Protein AF-A0A078KY16-F1 (afdb_monomer)

Foldseek 3Di:
DDPPDPVVCVVCVVVVNNPDDPVLVLVVQLVLLVVLPNDPQLSCVLSVHDDPPVVDDDDPVSVVVNVVSSVSSVPPDPDPPPPPPVDDPVDDDDDDPPDDDPPDDD

Radius of gyration: 19.9 Å; Cα contacts (8 Å, |Δi|>4): 42; chains: 1; bounding box: 72×28×42 Å

Sequence (106 aa):
MSLNNTGWKEARKEAGLEFVRVHDLKHTFGRRLRSVGVSFEDRQDLLGHRSGRITTHYSSAELQNLYEAGNK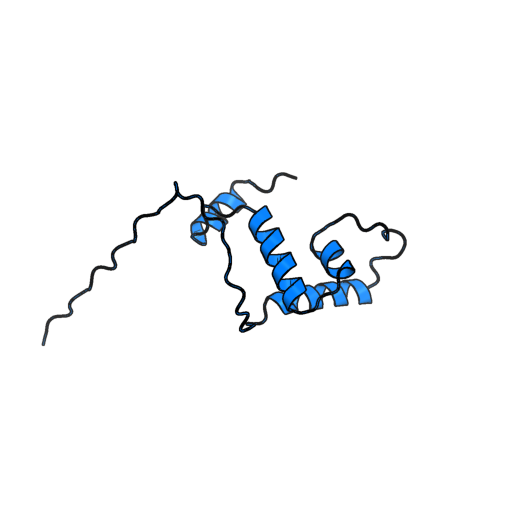VCEKQKSGVVLTLLRNPNNRKEKVVTQNHKVVSL

Secondary structure (DSSP, 8-state):
----SHHHHHHHHHTT-TT--HHHHHHHHHHHHHHTT--HHHHHHHTT---TTTTS---HHHHHHHHHHHHTTTS-------------TT--PPP-----------

Mean predicted aligned error: 13.19 Å

Solvent-accessible surface area (backbone atoms only — not comparable to full-atom values): 7090 Å² total; per-residue (Å²): 135,83,77,82,46,68,70,50,56,50,53,26,49,77,70,72,38,74,87,64,50,72,65,58,51,53,52,49,52,56,51,41,34,49,74,72,67,50,52,72,64,60,48,33,58,76,69,69,45,90,62,94,58,72,90,76,69,82,49,72,68,55,54,50,51,53,53,54,54,58,52,59,57,71,53,91,67,90,66,84,71,74,81,80,70,86,68,62,83,92,67,74,76,77,79,81,76,82,76,79,79,80,83,77,85,134

Structure (mmCIF, N/CA/C/O backbone):
data_AF-A0A078KY16-F1
#
_entry.id   AF-A0A078KY16-F1
#
loop_
_atom_site.group_PDB
_atom_site.id
_atom_site.type_symbol
_atom_site.label_atom_id
_atom_site.label_alt_id
_atom_site.label_comp_id
_atom_site.label_asym_id
_atom_site.label_entity_id
_atom_site.label_seq_id
_atom_site.pdbx_PDB_ins_code
_atom_site.Cartn_x
_atom_site.Cartn_y
_atom_site.Cartn_z
_atom_site.occupancy
_atom_site.B_iso_or_equiv
_atom_site.auth_seq_id
_atom_site.auth_comp_id
_atom_site.auth_asym_id
_atom_site.auth_atom_id
_atom_site.pdbx_PDB_model_num
ATOM 1 N N . MET A 1 1 ? 11.963 5.716 13.130 1.00 49.47 1 MET A N 1
ATOM 2 C CA . MET A 1 1 ? 10.671 6.435 13.192 1.00 49.47 1 MET A CA 1
ATOM 3 C C . MET A 1 1 ? 9.654 5.529 13.880 1.00 49.47 1 MET A C 1
ATOM 5 O O . MET A 1 1 ? 9.352 4.468 13.349 1.00 49.47 1 MET A O 1
ATOM 9 N N . SER A 1 2 ? 9.226 5.856 15.104 1.00 56.38 2 SER A N 1
ATOM 10 C CA . SER A 1 2 ? 8.252 5.038 15.845 1.00 56.38 2 SER A CA 1
ATOM 11 C C . SER A 1 2 ? 6.838 5.411 15.403 1.00 56.38 2 SER A C 1
ATOM 13 O O . SER A 1 2 ? 6.390 6.529 15.631 1.00 56.38 2 SER A O 1
ATOM 15 N N . LEU A 1 3 ? 6.147 4.479 14.750 1.00 70.94 3 LEU A N 1
ATOM 16 C CA . LEU A 1 3 ? 4.798 4.657 14.196 1.00 70.94 3 LEU A CA 1
ATOM 17 C C . LEU A 1 3 ? 3.691 4.245 15.192 1.00 70.94 3 LEU A C 1
ATOM 19 O O . LEU A 1 3 ? 2.586 3.898 14.799 1.00 70.94 3 LEU A O 1
ATOM 23 N N . ASN A 1 4 ? 3.990 4.267 16.497 1.00 79.69 4 ASN A N 1
ATOM 24 C CA . ASN A 1 4 ? 3.057 3.936 17.584 1.00 79.69 4 ASN A CA 1
ATOM 25 C C . ASN A 1 4 ? 2.592 5.197 18.339 1.00 79.69 4 ASN A C 1
ATOM 27 O O . ASN A 1 4 ? 2.681 5.279 19.567 1.00 79.69 4 ASN A O 1
ATOM 31 N N . ASN A 1 5 ? 2.160 6.21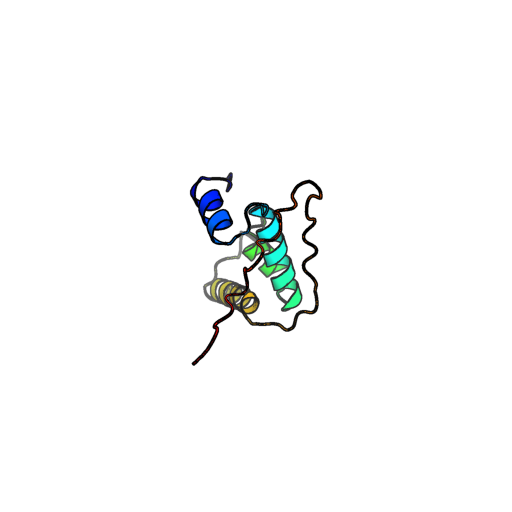0 17.591 1.00 88.25 5 ASN A N 1
ATOM 32 C CA . ASN A 1 5 ? 1.655 7.468 18.139 1.00 88.25 5 ASN A CA 1
ATOM 33 C C . ASN A 1 5 ? 0.147 7.389 18.448 1.00 88.25 5 ASN A C 1
ATOM 35 O O . ASN A 1 5 ? -0.499 6.364 18.225 1.00 88.25 5 ASN A O 1
ATOM 39 N N . THR A 1 6 ? -0.409 8.469 18.994 1.00 89.88 6 THR A N 1
ATOM 40 C CA . THR A 1 6 ? -1.842 8.582 19.308 1.00 89.88 6 THR A CA 1
ATOM 41 C C . THR A 1 6 ? -2.718 8.387 18.073 1.00 89.88 6 THR A C 1
ATOM 43 O O . THR A 1 6 ? -3.660 7.607 18.137 1.00 89.88 6 THR A O 1
ATOM 46 N N . GLY A 1 7 ? -2.355 8.981 16.931 1.00 90.94 7 GLY A N 1
ATOM 47 C CA . GLY A 1 7 ? -3.092 8.816 15.673 1.00 90.94 7 GLY A CA 1
ATOM 48 C C . GLY A 1 7 ? -3.232 7.352 15.244 1.00 90.94 7 GLY A C 1
ATOM 49 O O . GLY A 1 7 ? -4.331 6.896 14.943 1.00 90.94 7 GLY A O 1
ATOM 50 N N . TRP A 1 8 ? -2.147 6.574 15.307 1.00 89.62 8 TRP A N 1
ATOM 51 C CA . TRP A 1 8 ? -2.197 5.135 15.036 1.00 89.62 8 TRP A CA 1
ATOM 52 C C . TRP A 1 8 ? -3.079 4.379 16.039 1.00 89.62 8 TRP A C 1
ATOM 54 O O . TRP A 1 8 ? -3.823 3.476 15.651 1.00 89.62 8 TRP A O 1
ATOM 64 N N . LYS A 1 9 ? -3.004 4.729 17.330 1.00 88.56 9 LYS A N 1
ATOM 65 C CA . LYS A 1 9 ? -3.779 4.067 18.391 1.00 88.56 9 LYS A CA 1
ATOM 66 C C . LYS A 1 9 ? -5.284 4.305 18.262 1.00 88.56 9 LYS A C 1
ATOM 68 O O . LYS A 1 9 ? -6.034 3.357 18.489 1.00 88.56 9 LYS A O 1
ATOM 73 N N . GLU A 1 10 ? -5.700 5.508 17.878 1.00 92.38 10 GLU A N 1
ATOM 74 C CA . GLU A 1 10 ? -7.110 5.821 17.624 1.00 92.38 10 GLU A CA 1
ATOM 75 C C . GLU A 1 10 ? -7.601 5.148 16.338 1.00 92.38 10 GLU A C 1
ATOM 77 O O . GLU A 1 10 ? -8.587 4.415 16.376 1.00 92.38 10 GLU A O 1
ATOM 82 N N . ALA A 1 11 ? -6.849 5.256 15.236 1.00 91.44 11 ALA A N 1
ATOM 83 C CA . ALA A 1 11 ? -7.231 4.648 13.958 1.00 91.44 11 ALA A CA 1
ATOM 84 C C . ALA A 1 11 ? -7.428 3.124 14.060 1.00 91.44 11 ALA A C 1
ATOM 86 O O . ALA A 1 11 ? -8.396 2.567 13.539 1.00 91.44 11 ALA A O 1
ATOM 87 N N . ARG A 1 12 ? -6.541 2.415 14.775 1.00 90.94 12 ARG A N 1
ATOM 88 C CA . ARG A 1 12 ? -6.700 0.965 14.979 1.00 90.94 12 ARG A CA 1
ATOM 89 C C . ARG A 1 12 ? -7.869 0.619 15.906 1.00 90.94 12 ARG A C 1
ATOM 91 O O . ARG A 1 12 ? -8.404 -0.478 15.790 1.00 90.94 12 ARG A O 1
ATOM 98 N N . LYS A 1 13 ? -8.251 1.505 16.832 1.00 91.44 13 LYS A N 1
ATOM 99 C CA . LYS A 1 13 ? -9.413 1.308 17.711 1.00 91.44 13 LYS A CA 1
ATOM 100 C C . LYS A 1 13 ? -10.704 1.451 16.912 1.00 91.44 13 LYS A C 1
ATOM 102 O O . LYS A 1 13 ? -11.549 0.563 16.980 1.00 91.44 13 LYS A O 1
ATOM 107 N N . GLU A 1 14 ? -10.798 2.499 16.100 1.00 93.31 14 GLU A N 1
ATOM 108 C CA . GLU A 1 14 ? -11.922 2.747 15.193 1.00 93.31 14 GLU A CA 1
ATOM 109 C C . GLU A 1 14 ? -12.109 1.603 14.184 1.00 93.31 14 GLU A C 1
ATOM 111 O O . GLU A 1 14 ? -13.221 1.121 13.984 1.00 93.31 14 GLU A O 1
ATOM 116 N N . ALA A 1 15 ? -11.013 1.071 13.634 1.00 90.19 15 ALA A N 1
ATOM 117 C CA . ALA A 1 15 ? -11.049 -0.076 12.725 1.00 90.19 15 ALA A CA 1
ATOM 118 C C . ALA A 1 15 ? -11.300 -1.439 13.413 1.00 90.19 15 ALA A C 1
ATOM 120 O O . ALA A 1 15 ? -11.332 -2.467 12.735 1.00 90.19 15 ALA A O 1
ATOM 121 N N . GLY A 1 16 ? -11.416 -1.500 14.748 1.00 92.19 16 GLY A N 1
ATOM 122 C CA . GLY A 1 16 ? -11.555 -2.760 15.496 1.00 92.19 16 GLY A CA 1
ATOM 123 C C . GLY A 1 16 ? -10.294 -3.644 15.502 1.00 92.19 16 GLY A C 1
ATOM 124 O O . GLY A 1 16 ? -10.366 -4.844 15.773 1.00 92.19 16 GLY A O 1
ATOM 125 N N . LEU A 1 17 ? -9.125 -3.064 15.218 1.00 89.62 17 LEU A N 1
ATOM 126 C CA . LEU A 1 17 ? -7.817 -3.711 15.060 1.00 89.62 17 LEU A CA 1
ATOM 127 C C . LEU A 1 17 ? -6.830 -3.344 16.184 1.00 89.62 17 LEU A C 1
ATOM 129 O O . LEU A 1 17 ? -5.628 -3.232 15.951 1.00 89.62 17 LEU A O 1
ATOM 133 N N . GLU A 1 18 ? -7.299 -3.182 17.422 1.00 88.50 18 GLU A N 1
ATOM 134 C CA . GLU A 1 18 ? -6.477 -2.734 18.566 1.00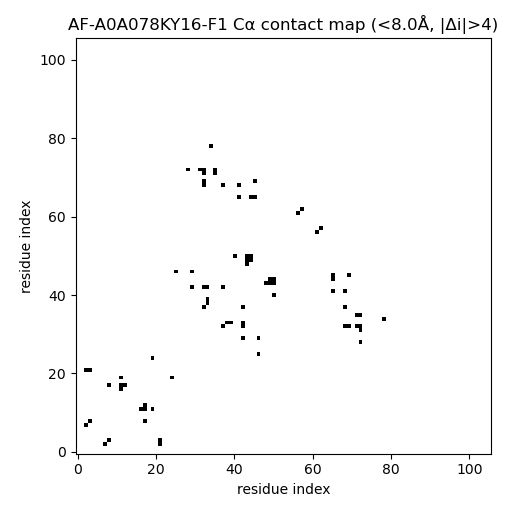 88.50 18 GLU A CA 1
ATOM 135 C C . GLU A 1 18 ? -5.181 -3.536 18.790 1.00 88.50 18 GLU A C 1
ATOM 137 O O . GLU A 1 18 ? -4.205 -3.009 19.327 1.00 88.50 18 GLU A O 1
ATOM 142 N N . PHE A 1 19 ? -5.148 -4.796 18.355 1.00 85.38 19 PHE A N 1
ATOM 143 C CA . PHE A 1 19 ? -4.011 -5.706 18.533 1.00 85.38 19 PHE A CA 1
ATOM 144 C C . PHE A 1 19 ? -3.024 -5.709 17.365 1.00 85.38 19 PHE A C 1
ATOM 146 O O . PHE A 1 19 ? -1.961 -6.317 17.469 1.00 85.38 19 PHE A O 1
ATOM 153 N N . VAL A 1 20 ? -3.362 -5.049 16.259 1.00 87.06 20 VAL A N 1
ATOM 154 C CA . VAL A 1 20 ? -2.511 -4.991 15.073 1.00 87.06 20 VAL A CA 1
ATOM 155 C C . VAL A 1 20 ? -1.440 -3.924 15.270 1.00 87.06 20 VAL A C 1
ATOM 157 O O . VAL A 1 20 ? -1.714 -2.793 15.691 1.00 87.06 20 VAL A O 1
ATOM 160 N N . ARG A 1 21 ? -0.192 -4.278 14.960 1.00 87.62 21 ARG A N 1
ATOM 161 C CA . ARG A 1 21 ? 0.921 -3.329 14.883 1.00 87.62 21 ARG A CA 1
ATOM 162 C C . ARG A 1 21 ? 1.092 -2.871 13.440 1.00 87.62 21 ARG A C 1
ATOM 164 O O . ARG A 1 21 ? 0.826 -3.621 12.503 1.00 87.62 21 ARG A O 1
ATOM 171 N N . VAL A 1 22 ? 1.652 -1.676 13.256 1.00 86.50 22 VAL A N 1
ATOM 172 C CA . VAL A 1 22 ? 2.004 -1.153 11.922 1.00 86.50 22 VAL A CA 1
ATOM 173 C C . VAL A 1 22 ? 2.879 -2.137 11.138 1.00 86.50 22 VAL A C 1
ATOM 175 O O . VAL A 1 22 ? 2.722 -2.295 9.931 1.00 86.50 22 VAL A O 1
ATOM 178 N N . HIS A 1 23 ? 3.765 -2.860 11.826 1.00 86.56 23 HIS A N 1
ATOM 179 C CA . HIS A 1 23 ? 4.614 -3.869 11.198 1.00 86.56 23 HIS A CA 1
ATOM 180 C C . HIS A 1 23 ? 3.826 -5.060 10.627 1.00 86.56 23 HIS A C 1
ATOM 182 O O . HIS A 1 23 ? 4.153 -5.553 9.550 1.00 86.56 23 HIS A O 1
ATOM 188 N N . ASP A 1 24 ? 2.750 -5.481 11.297 1.00 86.62 24 ASP A N 1
ATOM 189 C CA . ASP A 1 24 ? 1.901 -6.577 10.822 1.00 86.62 24 ASP A CA 1
ATOM 190 C C . ASP A 1 24 ? 1.150 -6.153 9.540 1.00 86.62 24 ASP A C 1
ATOM 192 O O . ASP A 1 24 ? 0.999 -6.942 8.598 1.00 86.62 24 ASP A O 1
ATOM 196 N N . LEU A 1 25 ? 0.766 -4.871 9.441 1.00 87.50 25 LEU A N 1
ATOM 197 C CA . LEU A 1 25 ? 0.233 -4.296 8.201 1.00 87.50 25 LEU A CA 1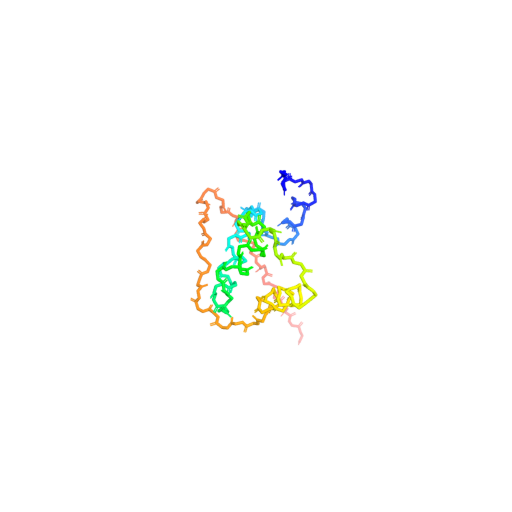
ATOM 198 C C . LEU A 1 25 ? 1.286 -4.218 7.093 1.00 87.50 25 LEU A C 1
ATOM 200 O O . LEU A 1 25 ? 0.988 -4.590 5.959 1.00 87.50 25 LEU A O 1
ATOM 204 N N . LYS A 1 26 ? 2.521 -3.807 7.411 1.00 87.94 26 LYS A N 1
ATOM 205 C CA . LYS A 1 26 ? 3.634 -3.791 6.447 1.00 87.94 26 LYS A CA 1
ATOM 206 C C . LYS A 1 26 ? 3.876 -5.186 5.853 1.00 87.94 26 LYS A C 1
ATOM 208 O O . LYS A 1 26 ? 4.012 -5.325 4.638 1.00 87.94 26 LYS A O 1
ATOM 213 N N . HIS A 1 27 ? 3.856 -6.232 6.681 1.00 88.50 27 HIS A N 1
ATOM 214 C CA . HIS A 1 27 ? 3.938 -7.616 6.204 1.00 88.50 27 HIS A CA 1
ATOM 215 C C . HIS A 1 27 ? 2.750 -8.014 5.325 1.00 88.50 27 HIS A C 1
ATOM 217 O O . HIS A 1 27 ? 2.939 -8.646 4.283 1.00 88.50 27 HIS A O 1
ATOM 223 N N . THR A 1 28 ? 1.536 -7.628 5.721 1.00 88.81 28 THR A N 1
ATOM 224 C CA . THR A 1 28 ? 0.319 -7.912 4.950 1.00 88.81 28 THR A CA 1
ATOM 225 C C . THR A 1 28 ? 0.378 -7.265 3.568 1.00 88.81 28 THR A C 1
ATOM 227 O O . THR A 1 28 ? 0.113 -7.932 2.569 1.00 88.81 28 THR A O 1
ATOM 230 N N . PHE A 1 29 ? 0.795 -6.001 3.493 1.00 90.06 29 PHE A N 1
ATOM 231 C CA . PHE A 1 29 ? 0.981 -5.274 2.240 1.00 90.06 29 PHE A CA 1
ATOM 232 C C . PHE A 1 29 ? 1.998 -5.971 1.325 1.00 90.06 29 PHE A C 1
ATOM 234 O O . PHE A 1 29 ? 1.666 -6.317 0.192 1.00 90.06 29 PHE A O 1
ATOM 241 N N . GLY A 1 30 ? 3.186 -6.310 1.841 1.00 89.69 30 GLY A N 1
ATOM 242 C CA . GLY A 1 30 ? 4.209 -7.030 1.073 1.00 89.69 30 GLY A CA 1
ATOM 243 C C . GLY A 1 30 ? 3.749 -8.403 0.563 1.00 89.69 30 GLY A C 1
ATOM 244 O O . GLY A 1 30 ? 4.079 -8.802 -0.559 1.00 89.69 30 GLY A O 1
ATOM 245 N N . ARG A 1 31 ? 2.947 -9.129 1.354 1.00 89.06 31 ARG A N 1
ATOM 246 C CA . ARG A 1 31 ? 2.383 -10.421 0.937 1.00 89.06 31 ARG A CA 1
ATO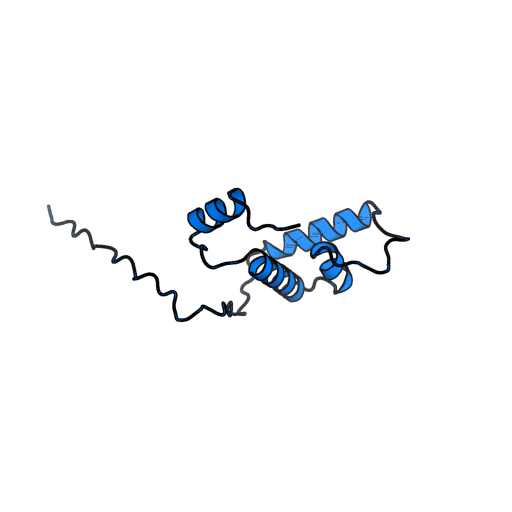M 247 C C . ARG A 1 31 ? 1.322 -10.262 -0.150 1.00 89.06 31 ARG A C 1
ATOM 249 O O . ARG A 1 31 ? 1.311 -11.065 -1.080 1.00 89.06 31 ARG A O 1
ATOM 256 N N . ARG A 1 32 ? 0.481 -9.228 -0.069 1.00 89.19 32 ARG A N 1
ATOM 257 C CA . ARG A 1 32 ? -0.511 -8.929 -1.111 1.00 89.19 32 ARG A CA 1
ATOM 258 C C . ARG A 1 32 ? 0.148 -8.504 -2.422 1.00 89.19 32 ARG A C 1
ATOM 260 O O . ARG A 1 32 ? -0.223 -9.033 -3.463 1.00 89.19 32 ARG A O 1
ATOM 267 N N . LEU A 1 33 ? 1.185 -7.662 -2.365 1.00 91.00 33 LEU A N 1
ATOM 268 C CA . LEU A 1 33 ? 1.998 -7.316 -3.538 1.00 91.00 33 LEU A CA 1
ATOM 269 C C . LEU A 1 33 ? 2.575 -8.571 -4.206 1.00 91.00 33 LEU A C 1
ATOM 271 O O . LEU A 1 33 ? 2.491 -8.732 -5.421 1.00 91.00 33 LEU A O 1
ATOM 275 N N . ARG A 1 34 ? 3.094 -9.513 -3.404 1.00 89.44 34 ARG A N 1
ATOM 276 C CA . ARG A 1 34 ? 3.583 -10.800 -3.920 1.00 89.44 34 ARG A CA 1
ATOM 277 C C . ARG A 1 34 ? 2.477 -11.602 -4.606 1.00 89.44 34 ARG A C 1
ATOM 279 O O . ARG A 1 34 ? 2.737 -12.204 -5.639 1.00 89.44 34 ARG A O 1
ATOM 286 N N . SER A 1 35 ? 1.275 -11.650 -4.027 1.00 87.12 35 SER A N 1
ATOM 287 C CA . SER A 1 35 ? 0.176 -12.442 -4.595 1.00 87.12 35 SER A CA 1
ATOM 288 C C . SER A 1 35 ? -0.350 -11.895 -5.918 1.00 87.12 35 SER A C 1
ATOM 290 O O . SER A 1 35 ? -0.859 -12.674 -6.711 1.00 87.12 35 SER A O 1
ATOM 292 N N . VAL A 1 36 ? -0.199 -10.591 -6.168 1.00 88.94 36 VAL A N 1
ATOM 293 C CA . VAL A 1 36 ? -0.586 -9.954 -7.440 1.00 88.94 36 VAL A CA 1
ATOM 294 C C . VAL A 1 36 ? 0.585 -9.844 -8.427 1.00 88.94 36 VAL A C 1
ATOM 296 O O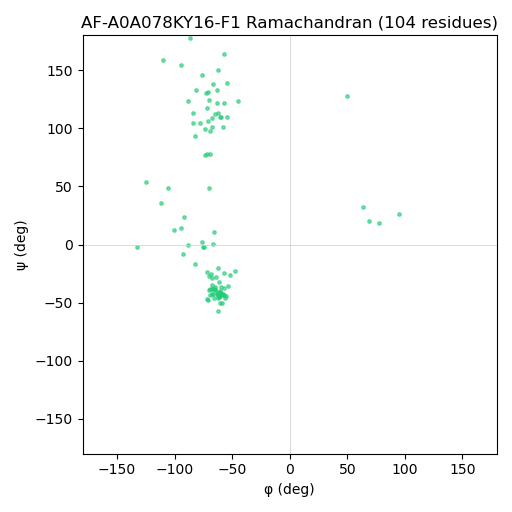 . VAL A 1 36 ? 0.501 -9.124 -9.415 1.00 88.94 36 VAL A O 1
ATOM 299 N N . GLY A 1 37 ? 1.685 -10.562 -8.166 1.00 88.50 37 GLY A N 1
ATOM 300 C CA . GLY A 1 37 ? 2.804 -10.694 -9.099 1.00 88.50 37 GLY A CA 1
ATOM 301 C C . GLY A 1 37 ? 3.741 -9.487 -9.179 1.00 88.50 37 GLY A C 1
ATOM 302 O O . GLY A 1 37 ? 4.489 -9.381 -10.145 1.00 88.50 37 GLY A O 1
ATOM 303 N N . VAL A 1 38 ? 3.736 -8.582 -8.194 1.00 89.94 38 VAL A N 1
ATOM 304 C CA . VAL A 1 38 ? 4.698 -7.464 -8.164 1.00 89.94 38 VAL A CA 1
ATOM 305 C C . VAL A 1 38 ? 6.115 -8.004 -7.944 1.00 89.94 38 VAL A C 1
ATOM 307 O O . VAL A 1 38 ? 6.329 -8.907 -7.119 1.00 89.94 38 VAL A O 1
ATOM 310 N N . SER A 1 39 ? 7.077 -7.440 -8.683 1.00 89.88 39 SER A N 1
ATOM 311 C CA . SER A 1 39 ? 8.490 -7.830 -8.670 1.00 89.88 39 SER A CA 1
ATOM 312 C C . SER A 1 39 ? 9.104 -7.739 -7.265 1.00 89.88 39 SER A C 1
ATOM 314 O O . SER A 1 39 ? 8.513 -7.203 -6.320 1.00 89.88 39 SER A O 1
ATOM 316 N N . PHE A 1 40 ? 10.262 -8.363 -7.048 1.00 86.88 40 PHE A N 1
ATOM 317 C CA . PHE A 1 40 ? 10.916 -8.270 -5.740 1.00 86.88 40 PHE A CA 1
ATOM 318 C C . PHE A 1 40 ? 11.439 -6.855 -5.486 1.00 86.88 40 PHE A C 1
ATOM 320 O O . PHE A 1 40 ? 11.291 -6.353 -4.376 1.00 86.88 40 PHE A O 1
ATOM 327 N N . GLU A 1 41 ? 11.963 -6.229 -6.528 1.00 86.06 41 GLU A N 1
ATOM 328 C CA . GLU A 1 41 ? 12.538 -4.893 -6.576 1.00 86.06 41 GLU A CA 1
ATOM 329 C C . GLU A 1 41 ? 11.478 -3.847 -6.220 1.00 86.06 41 GLU A C 1
ATOM 331 O O . GLU A 1 41 ? 11.602 -3.195 -5.185 1.00 86.06 41 GLU A O 1
ATOM 336 N N . ASP A 1 42 ? 10.360 -3.815 -6.952 1.00 87.69 42 ASP A N 1
ATOM 337 C CA . ASP A 1 42 ? 9.265 -2.869 -6.688 1.00 87.69 42 ASP A CA 1
ATOM 338 C C . ASP A 1 42 ? 8.669 -3.084 -5.289 1.00 87.69 42 ASP A C 1
ATOM 340 O O . ASP A 1 42 ? 8.246 -2.143 -4.621 1.00 87.69 42 ASP A O 1
ATOM 344 N N . ARG A 1 43 ? 8.659 -4.329 -4.788 1.00 90.00 43 ARG A N 1
ATOM 345 C CA . ARG A 1 43 ? 8.253 -4.612 -3.401 1.00 90.00 43 ARG A CA 1
ATOM 346 C C . ARG A 1 43 ? 9.231 -4.052 -2.378 1.00 90.00 43 ARG A C 1
ATOM 348 O O . ARG A 1 43 ? 8.771 -3.631 -1.319 1.00 90.00 43 ARG A O 1
ATOM 355 N N . GLN A 1 44 ? 10.541 -4.088 -2.628 1.00 87.88 44 GLN A N 1
ATOM 356 C CA . GLN A 1 44 ? 11.525 -3.464 -1.736 1.00 87.88 44 GLN A CA 1
ATOM 357 C C . GLN A 1 44 ? 11.293 -1.954 -1.680 1.00 87.88 44 GLN A C 1
ATOM 359 O O . GLN A 1 44 ? 11.214 -1.403 -0.579 1.00 87.88 44 GLN A O 1
ATOM 364 N N . ASP A 1 45 ? 11.100 -1.329 -2.840 1.00 87.00 45 ASP A N 1
ATOM 365 C CA . ASP A 1 45 ? 10.898 0.115 -2.954 1.00 87.00 45 ASP A CA 1
ATOM 366 C C . ASP A 1 45 ? 9.578 0.542 -2.289 1.00 87.00 45 ASP A C 1
ATOM 368 O O . ASP A 1 45 ? 9.572 1.426 -1.428 1.00 87.00 45 ASP A O 1
ATOM 372 N N . LEU A 1 46 ? 8.478 -0.180 -2.538 1.00 88.12 46 LEU A N 1
ATOM 373 C CA . LEU A 1 46 ? 7.178 0.050 -1.886 1.00 88.12 46 LEU A CA 1
ATOM 374 C C . LEU A 1 46 ? 7.192 -0.195 -0.367 1.00 88.12 46 LEU A C 1
ATOM 376 O O . LEU A 1 46 ? 6.404 0.401 0.368 1.00 88.12 46 LEU A O 1
ATOM 380 N N . LEU A 1 47 ? 8.063 -1.076 0.133 1.00 88.88 47 LEU A N 1
ATOM 381 C CA . LEU A 1 47 ? 8.225 -1.334 1.570 1.00 88.88 47 LEU A CA 1
ATOM 382 C C . LEU A 1 47 ? 9.242 -0.391 2.234 1.00 88.88 47 LEU A C 1
ATOM 384 O O . LEU A 1 47 ? 9.463 -0.501 3.452 1.00 88.88 47 LEU A O 1
ATOM 388 N N . GLY A 1 48 ? 9.852 0.519 1.469 1.00 81.62 48 GLY A N 1
ATOM 389 C CA . GLY A 1 48 ? 10.879 1.444 1.943 1.00 81.62 48 GLY A CA 1
ATOM 390 C C . GLY A 1 48 ? 12.139 0.722 2.418 1.00 81.62 48 GLY A C 1
ATOM 391 O O . GLY A 1 48 ? 12.758 1.129 3.403 1.00 81.62 48 GLY A O 1
ATOM 392 N N . HIS A 1 49 ? 12.474 -0.413 1.804 1.00 82.88 49 HIS A N 1
ATOM 393 C CA . HIS A 1 49 ? 13.748 -1.074 2.048 1.00 82.88 49 HIS A CA 1
ATOM 394 C C . HIS A 1 49 ? 14.856 -0.323 1.316 1.00 82.88 49 HIS A C 1
ATOM 396 O O . HIS A 1 49 ? 14.648 0.241 0.247 1.00 82.88 49 HIS A O 1
ATOM 402 N N . ARG A 1 50 ? 16.052 -0.296 1.909 1.00 66.62 50 ARG A N 1
ATOM 403 C CA . ARG A 1 50 ? 17.202 0.360 1.292 1.00 66.62 50 ARG A CA 1
ATOM 404 C C . ARG A 1 50 ? 17.623 -0.449 0.063 1.00 66.62 50 ARG A C 1
ATOM 406 O O . ARG A 1 50 ? 18.326 -1.445 0.196 1.00 66.62 50 ARG A O 1
ATOM 413 N N . SER A 1 51 ? 17.177 -0.024 -1.113 1.00 60.97 51 SER A N 1
ATOM 414 C CA . SER A 1 51 ? 17.625 -0.576 -2.385 1.00 60.97 51 SER A CA 1
ATOM 415 C C . SER A 1 51 ? 19.055 -0.103 -2.660 1.00 60.97 51 SER A C 1
ATOM 417 O O . SER A 1 51 ? 19.365 1.085 -2.550 1.00 60.97 51 SER A O 1
ATOM 419 N N . GLY A 1 52 ? 19.953 -1.026 -3.010 1.00 60.41 52 GLY A N 1
ATOM 420 C CA . GLY A 1 52 ? 21.337 -0.708 -3.393 1.00 60.41 52 GLY A CA 1
ATOM 421 C C . GLY A 1 52 ? 21.454 0.080 -4.706 1.00 60.41 52 GLY A C 1
ATOM 422 O O . GLY A 1 52 ? 22.561 0.390 -5.128 1.00 60.41 52 GLY A O 1
ATOM 423 N N . ARG A 1 53 ? 20.324 0.403 -5.351 1.00 59.38 53 ARG A N 1
ATOM 424 C CA . ARG A 1 53 ? 20.228 1.022 -6.679 1.00 59.38 53 ARG A CA 1
ATOM 425 C C . ARG A 1 53 ? 19.959 2.536 -6.656 1.00 59.38 53 ARG A C 1
ATOM 427 O O . ARG A 1 53 ? 19.634 3.101 -7.692 1.00 59.38 53 ARG A O 1
ATOM 434 N N . ILE A 1 54 ? 20.091 3.212 -5.506 1.00 53.91 54 ILE A N 1
ATOM 435 C CA . ILE A 1 54 ? 19.781 4.654 -5.329 1.00 53.91 54 ILE A CA 1
ATOM 436 C C . ILE A 1 54 ? 20.374 5.574 -6.418 1.00 53.91 54 ILE A C 1
ATOM 438 O O . ILE A 1 54 ? 19.848 6.654 -6.657 1.00 53.91 54 ILE A O 1
ATOM 442 N N . THR A 1 55 ? 21.433 5.152 -7.107 1.00 54.03 55 THR A N 1
ATOM 443 C CA . THR A 1 55 ? 22.098 5.914 -8.166 1.00 54.03 55 THR A CA 1
ATOM 444 C C . THR A 1 55 ? 21.344 5.990 -9.504 1.00 54.03 55 THR A C 1
ATOM 446 O O . THR A 1 55 ? 21.842 6.660 -10.405 1.00 54.03 55 THR A O 1
ATOM 449 N N . THR A 1 56 ? 20.172 5.357 -9.683 1.00 56.94 56 THR A N 1
ATOM 450 C CA . THR A 1 56 ? 19.457 5.348 -10.989 1.00 56.94 56 THR A CA 1
ATOM 451 C C . THR A 1 56 ? 17.954 5.669 -10.920 1.00 56.94 56 THR A C 1
ATOM 453 O O . THR A 1 56 ? 17.304 5.743 -11.959 1.00 56.94 56 THR A O 1
ATOM 456 N N . HIS A 1 57 ? 17.382 5.879 -9.733 1.00 56.19 57 HIS A N 1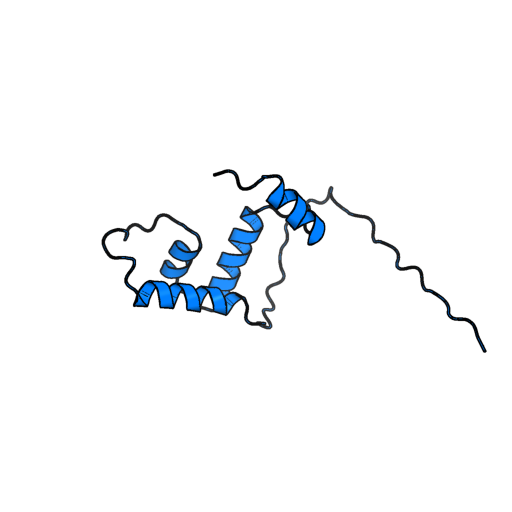
ATOM 457 C CA . HIS A 1 57 ? 15.927 5.789 -9.541 1.00 56.19 57 HIS A CA 1
ATOM 458 C C . HIS A 1 57 ? 15.227 7.120 -9.281 1.00 56.19 57 HIS A C 1
ATOM 460 O O . HIS A 1 57 ? 15.877 8.079 -8.880 1.00 56.19 57 HIS A O 1
ATOM 466 N N . TYR A 1 58 ? 13.910 7.146 -9.536 1.00 64.69 58 TYR A N 1
ATOM 467 C CA . TYR A 1 58 ? 12.985 8.299 -9.621 1.00 64.69 58 TYR A CA 1
ATOM 468 C C . TYR A 1 58 ? 12.736 8.872 -11.024 1.00 64.69 58 TYR A C 1
ATOM 470 O O . TYR A 1 58 ? 12.351 10.034 -11.166 1.00 64.69 58 TYR A O 1
ATOM 478 N N . SER A 1 59 ? 12.876 8.068 -12.081 1.00 74.75 59 SER A N 1
ATOM 479 C CA . SER A 1 59 ? 12.259 8.466 -13.355 1.00 74.75 59 SER A CA 1
ATOM 480 C C . SER A 1 59 ? 10.731 8.542 -13.200 1.00 74.75 59 SER A C 1
ATOM 482 O O . SER A 1 59 ? 10.136 7.799 -12.417 1.00 74.75 59 SER A O 1
ATOM 484 N N . SER A 1 60 ? 10.070 9.417 -13.963 1.00 79.56 60 SER A N 1
ATOM 485 C CA . SER A 1 60 ? 8.601 9.525 -13.930 1.00 79.56 60 SER A CA 1
ATOM 486 C C . SER A 1 60 ? 7.912 8.188 -14.247 1.00 79.56 60 SER A C 1
ATOM 488 O O . SER A 1 60 ? 6.922 7.853 -13.602 1.00 79.56 60 SER A O 1
ATOM 490 N N . ALA A 1 61 ? 8.471 7.396 -15.171 1.00 82.19 61 ALA A N 1
ATOM 491 C CA . ALA A 1 61 ? 7.956 6.073 -15.522 1.00 82.19 61 ALA A CA 1
ATOM 492 C C . ALA A 1 61 ? 8.042 5.079 -14.353 1.00 82.19 61 ALA A C 1
ATOM 494 O O . ALA A 1 61 ? 7.131 4.290 -14.132 1.00 82.19 61 ALA A O 1
ATOM 495 N N . GLU A 1 62 ? 9.113 5.135 -13.566 1.00 82.69 62 GLU A N 1
ATOM 496 C CA . GLU A 1 62 ? 9.265 4.274 -12.397 1.00 82.69 62 GLU A CA 1
ATOM 497 C C . GLU A 1 62 ? 8.278 4.630 -11.282 1.00 82.69 62 GLU A C 1
ATOM 499 O O . GLU A 1 62 ? 7.646 3.743 -10.713 1.00 82.69 62 GLU A O 1
ATOM 504 N N . LEU A 1 63 ? 8.084 5.922 -11.003 1.00 86.25 63 LEU A N 1
ATOM 505 C CA . LEU A 1 63 ? 7.078 6.361 -10.031 1.00 86.25 63 LEU A CA 1
ATOM 506 C C . LEU A 1 63 ? 5.667 5.930 -10.448 1.00 86.25 63 LEU A C 1
ATOM 508 O O . LEU A 1 63 ? 4.892 5.468 -9.608 1.00 86.25 63 LEU A O 1
ATOM 512 N N . GLN A 1 64 ? 5.359 6.034 -11.743 1.00 88.81 64 GLN A N 1
ATOM 513 C CA . GLN A 1 64 ? 4.102 5.554 -12.310 1.00 88.81 64 GLN A CA 1
ATOM 514 C C . GLN A 1 64 ? 3.947 4.035 -12.117 1.00 88.81 64 GLN A C 1
ATOM 516 O O . GLN A 1 64 ? 2.907 3.580 -11.641 1.00 88.81 64 GLN A O 1
ATOM 521 N N . ASN A 1 65 ? 5.004 3.257 -12.374 1.00 89.00 65 ASN A N 1
ATOM 522 C CA . ASN A 1 65 ? 5.001 1.809 -12.154 1.00 89.00 65 ASN A CA 1
ATOM 523 C C . ASN A 1 65 ? 4.756 1.442 -10.680 1.00 89.00 65 ASN A C 1
ATOM 525 O O . ASN A 1 65 ? 3.944 0.559 -10.393 1.00 89.00 65 ASN A O 1
ATOM 529 N N . LEU A 1 66 ? 5.414 2.122 -9.732 1.00 89.50 66 LEU A N 1
ATOM 530 C CA . LEU A 1 66 ? 5.223 1.881 -8.295 1.00 89.50 66 LEU A CA 1
ATOM 531 C C . LEU A 1 66 ? 3.799 2.239 -7.847 1.00 89.50 66 LEU A C 1
ATOM 533 O O . LEU A 1 66 ? 3.197 1.506 -7.057 1.00 89.50 66 LEU A O 1
ATOM 537 N N . TYR A 1 67 ? 3.239 3.329 -8.376 1.00 90.69 67 TYR A N 1
ATOM 538 C CA . TYR A 1 67 ? 1.855 3.726 -8.123 1.00 90.69 67 TYR A CA 1
ATOM 539 C C . TYR A 1 67 ? 0.861 2.654 -8.596 1.00 90.69 67 TYR A C 1
ATOM 541 O O . TYR A 1 67 ? 0.011 2.200 -7.823 1.00 90.69 67 TYR A O 1
ATOM 549 N N . GLU A 1 68 ? 1.005 2.183 -9.834 1.00 91.50 68 GLU A N 1
ATOM 550 C CA . GLU A 1 68 ? 0.163 1.119 -10.390 1.00 91.50 68 GLU A CA 1
ATOM 551 C C . GLU A 1 68 ? 0.313 -0.194 -9.615 1.00 91.50 68 GLU A C 1
ATOM 553 O O . GLU A 1 68 ? -0.684 -0.840 -9.283 1.00 91.50 68 GLU A O 1
ATOM 558 N N . ALA A 1 69 ? 1.543 -0.574 -9.262 1.00 90.38 69 ALA A N 1
ATOM 559 C CA . ALA A 1 69 ? 1.820 -1.758 -8.453 1.00 90.38 69 ALA A CA 1
ATOM 560 C C . ALA A 1 69 ? 1.154 -1.689 -7.068 1.00 90.38 69 ALA A C 1
ATOM 562 O O . ALA A 1 69 ? 0.603 -2.690 -6.602 1.00 90.38 69 ALA A O 1
ATOM 563 N N . GLY A 1 70 ? 1.156 -0.515 -6.428 1.00 90.62 70 GLY A N 1
ATOM 564 C CA . GLY A 1 70 ? 0.459 -0.281 -5.163 1.00 90.62 70 GLY A CA 1
ATOM 565 C C . GLY A 1 70 ? -1.055 -0.473 -5.283 1.00 90.62 70 GLY A C 1
ATOM 566 O O . GLY A 1 70 ? -1.662 -1.145 -4.446 1.00 90.62 70 GLY A O 1
ATOM 567 N N . ASN A 1 71 ? -1.656 0.037 -6.360 1.00 91.44 71 ASN A N 1
ATOM 568 C CA . ASN A 1 71 ? -3.100 -0.050 -6.588 1.00 91.44 71 ASN A CA 1
ATOM 569 C C . ASN A 1 71 ? -3.595 -1.479 -6.851 1.00 91.44 71 ASN A C 1
ATOM 571 O O . ASN A 1 71 ? -4.708 -1.815 -6.440 1.00 91.44 71 ASN A O 1
ATOM 575 N N . LYS A 1 72 ? -2.763 -2.360 -7.424 1.00 87.50 72 LYS A N 1
ATOM 576 C CA . LYS A 1 72 ? -3.108 -3.784 -7.627 1.00 87.50 72 LYS A CA 1
ATOM 577 C C . LYS A 1 72 ? -3.473 -4.510 -6.326 1.00 87.50 72 LYS A C 1
ATOM 579 O O . LYS A 1 72 ? -4.200 -5.498 -6.348 1.00 87.50 72 LYS A O 1
ATOM 584 N N . VAL A 1 73 ? -3.001 -4.027 -5.173 1.00 85.31 73 VAL A N 1
ATOM 585 C CA . VAL A 1 73 ? -3.324 -4.602 -3.853 1.00 85.31 73 VAL A CA 1
ATOM 586 C C . VAL A 1 73 ? -4.767 -4.318 -3.420 1.00 85.31 73 VAL A C 1
ATOM 588 O O . VAL A 1 73 ? -5.312 -5.056 -2.594 1.00 85.31 73 VAL A O 1
ATOM 591 N N . CYS A 1 74 ? -5.379 -3.258 -3.950 1.00 81.81 74 CYS A N 1
ATOM 592 C CA . CYS A 1 74 ? -6.746 -2.850 -3.628 1.00 81.81 74 CYS A CA 1
ATOM 593 C C . CYS A 1 74 ? -7.801 -3.629 -4.423 1.00 81.81 74 CYS A C 1
ATOM 595 O O . CYS A 1 74 ? -8.970 -3.649 -4.033 1.00 81.81 74 CYS A O 1
ATOM 597 N N . GLU A 1 75 ? -7.410 -4.291 -5.514 1.00 77.25 75 GLU A N 1
ATOM 598 C CA . GLU A 1 75 ? -8.314 -5.139 -6.279 1.00 77.25 75 GLU A CA 1
ATOM 599 C C . GLU A 1 75 ? -8.792 -6.313 -5.416 1.00 77.25 75 GLU A C 1
ATOM 601 O O . GLU A 1 75 ? -8.010 -6.977 -4.728 1.00 77.25 75 GLU A O 1
ATOM 606 N N . LYS A 1 76 ? -10.107 -6.573 -5.435 1.00 60.09 76 LYS A N 1
ATOM 607 C CA . LYS A 1 76 ? -10.739 -7.678 -4.700 1.00 60.09 76 LYS A CA 1
ATOM 608 C C . LYS A 1 76 ? -10.327 -9.018 -5.314 1.00 60.09 76 LYS A C 1
ATOM 610 O O . LYS A 1 76 ? -11.084 -9.652 -6.042 1.00 60.09 76 LYS A O 1
ATOM 615 N N . GLN A 1 77 ? -9.121 -9.465 -5.003 1.00 58.47 77 GLN A N 1
ATOM 616 C CA . GLN A 1 77 ? -8.648 -10.797 -5.340 1.00 58.47 77 GLN A CA 1
ATOM 617 C C . GLN A 1 77 ? -9.391 -11.812 -4.460 1.00 58.47 77 GLN A C 1
ATOM 619 O O . GLN A 1 77 ? -9.429 -11.667 -3.234 1.00 58.47 77 GLN A O 1
ATOM 624 N N . LYS A 1 78 ? -9.930 -12.881 -5.063 1.00 52.56 78 LYS A N 1
ATOM 625 C CA . LYS A 1 78 ? -10.419 -14.089 -4.363 1.00 52.56 78 LYS A CA 1
ATOM 626 C C . LYS A 1 78 ? -9.238 -14.885 -3.781 1.00 52.56 78 LYS A C 1
ATOM 628 O O . LYS A 1 78 ? -9.086 -16.076 -4.031 1.00 52.56 78 LYS A O 1
ATOM 633 N N . SER A 1 79 ? -8.331 -14.214 -3.076 1.00 51.62 79 SER A N 1
ATOM 634 C CA . SER A 1 79 ? -7.123 -14.826 -2.543 1.00 51.62 79 SER A CA 1
ATOM 635 C C . SER A 1 79 ? -7.512 -15.747 -1.390 1.00 51.62 79 SER A C 1
ATOM 637 O O . SER A 1 79 ? -7.846 -15.287 -0.302 1.00 51.62 79 SER A O 1
ATOM 639 N N . GLY A 1 80 ? -7.452 -17.059 -1.630 1.00 49.69 80 GLY A N 1
ATOM 640 C CA . GLY A 1 80 ? -7.631 -18.110 -0.623 1.00 49.69 80 GLY A CA 1
ATOM 641 C C . GLY A 1 80 ? -6.534 -18.150 0.450 1.00 49.69 80 GLY A C 1
ATOM 642 O O . GLY A 1 80 ? -6.455 -19.107 1.217 1.00 49.69 80 GLY A O 1
ATOM 643 N N . VAL A 1 81 ? -5.665 -17.135 0.524 1.00 51.41 81 VAL A N 1
ATOM 644 C CA . VAL A 1 81 ? -4.637 -17.036 1.558 1.00 51.41 81 VAL A CA 1
ATOM 645 C C . VAL A 1 81 ? -5.271 -16.459 2.818 1.00 51.41 81 VAL A C 1
ATOM 647 O O . VAL A 1 81 ? -5.350 -15.247 3.017 1.00 51.41 81 VAL A O 1
ATOM 650 N N . VAL A 1 82 ? -5.714 -17.376 3.676 1.00 49.56 82 VAL A N 1
ATOM 651 C CA . VAL A 1 82 ? -6.108 -17.123 5.061 1.00 49.56 82 VAL A CA 1
ATOM 652 C C . VAL A 1 82 ? -5.061 -16.228 5.730 1.00 49.56 82 VAL A C 1
ATOM 654 O O . VAL A 1 82 ? -3.871 -16.546 5.770 1.00 49.56 82 VAL A O 1
ATOM 657 N N . LEU A 1 83 ? -5.509 -15.089 6.258 1.00 53.47 83 LEU A N 1
ATOM 658 C CA . LEU A 1 83 ? -4.733 -14.268 7.179 1.00 53.47 83 LEU A CA 1
ATOM 659 C C . LEU A 1 83 ? -4.366 -15.125 8.397 1.00 53.47 83 LEU A C 1
ATOM 661 O O . LEU A 1 83 ? -5.183 -15.307 9.297 1.00 53.47 83 LEU A O 1
ATOM 665 N N . THR A 1 84 ? -3.133 -15.628 8.468 1.00 49.72 84 THR A N 1
ATOM 666 C CA . THR A 1 84 ? -2.574 -16.111 9.735 1.00 49.72 84 THR A CA 1
ATOM 667 C C . THR A 1 84 ? -2.237 -14.888 10.584 1.00 49.72 84 THR A C 1
ATOM 669 O O . THR A 1 84 ? -1.088 -14.461 10.672 1.00 49.72 84 THR A O 1
ATOM 672 N N . LEU A 1 85 ? -3.257 -14.272 11.181 1.00 53.81 85 LEU A N 1
ATOM 673 C CA . LEU A 1 85 ? -3.034 -13.414 12.335 1.00 53.81 85 LEU A CA 1
ATOM 674 C C . LEU A 1 85 ? -2.515 -14.334 13.438 1.00 53.81 85 LEU A C 1
ATOM 676 O O . LEU A 1 85 ? -3.252 -15.198 13.913 1.00 53.81 85 LEU A O 1
ATOM 680 N N . LEU A 1 86 ? -1.252 -14.170 13.836 1.00 47.41 86 LEU A N 1
ATOM 681 C CA . LEU A 1 86 ? -0.718 -14.818 15.031 1.00 47.41 86 LEU A CA 1
ATOM 682 C C . LEU A 1 86 ? -1.356 -14.113 16.237 1.00 47.41 86 LEU A C 1
ATOM 684 O O . LEU A 1 86 ? -0.815 -13.176 16.822 1.00 47.41 86 LEU A O 1
ATOM 688 N N . ARG A 1 87 ? -2.615 -14.473 16.498 1.00 52.53 87 ARG A N 1
ATOM 689 C CA . ARG A 1 87 ? -3.459 -13.878 17.526 1.00 52.53 87 ARG A CA 1
ATOM 690 C C . ARG A 1 87 ? -2.927 -14.338 18.874 1.00 52.53 87 ARG A C 1
ATOM 692 O O . ARG A 1 87 ? -2.930 -15.529 19.162 1.00 52.53 87 ARG A O 1
ATOM 699 N N . ASN A 1 88 ? -2.4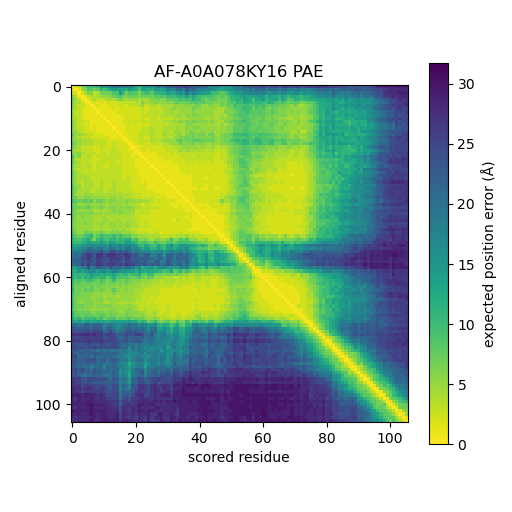72 -13.393 19.690 1.00 51.31 88 ASN A N 1
ATOM 700 C CA . ASN A 1 88 ? -2.065 -13.677 21.061 1.00 51.31 88 ASN A CA 1
ATOM 701 C C . ASN A 1 88 ? -3.254 -14.320 21.820 1.00 51.31 88 ASN A C 1
ATOM 703 O O . ASN A 1 88 ? -4.317 -13.691 21.888 1.00 51.31 88 ASN A O 1
ATOM 707 N N . PRO A 1 89 ? -3.115 -15.542 22.372 1.00 55.47 89 PRO A N 1
ATOM 708 C CA . PRO A 1 89 ? -4.211 -16.255 23.035 1.00 55.47 89 PRO A CA 1
ATOM 709 C C . PRO A 1 89 ? -4.763 -15.527 24.270 1.00 55.47 89 PRO A C 1
ATOM 711 O O . PRO A 1 89 ? -5.924 -15.736 24.617 1.00 55.47 89 PRO A O 1
ATOM 714 N N . ASN A 1 90 ? -3.996 -14.609 24.869 1.00 55.59 90 ASN A N 1
ATOM 715 C CA . ASN A 1 90 ? -4.417 -13.828 26.038 1.00 55.59 90 ASN A CA 1
ATOM 716 C C . ASN A 1 90 ? -5.393 -12.682 25.708 1.00 55.59 90 ASN A C 1
ATOM 718 O O . ASN A 1 90 ? -5.749 -11.917 26.596 1.00 55.59 90 ASN A O 1
ATOM 722 N N . ASN A 1 91 ? -5.809 -12.523 24.445 1.00 56.66 91 ASN A N 1
ATOM 723 C CA . ASN A 1 91 ? -6.581 -11.362 23.992 1.00 56.66 91 ASN A CA 1
ATOM 724 C C . ASN A 1 91 ? -7.909 -11.733 23.304 1.00 56.66 91 ASN A C 1
ATOM 726 O O . ASN A 1 91 ? -8.206 -11.342 22.167 1.00 56.66 91 ASN A O 1
ATOM 730 N N . ARG A 1 92 ? -8.725 -12.535 23.999 1.00 54.69 92 ARG A N 1
ATOM 731 C CA . ARG A 1 92 ? -10.120 -12.796 23.623 1.00 54.69 92 ARG A CA 1
ATOM 732 C C . ARG A 1 92 ? -10.977 -11.599 24.044 1.00 54.69 92 ARG A C 1
ATOM 734 O O . ARG A 1 92 ? -11.294 -11.464 25.216 1.00 54.69 92 ARG A O 1
ATOM 741 N N . LYS A 1 93 ? -11.392 -10.753 23.095 1.00 51.91 93 LYS A N 1
ATOM 742 C CA . LYS A 1 93 ? -12.584 -9.924 23.321 1.00 51.91 93 LYS A CA 1
ATOM 743 C C . LYS A 1 93 ? -13.795 -10.856 23.315 1.00 51.91 93 LYS A C 1
ATOM 745 O O . LYS A 1 93 ? -13.963 -11.628 22.366 1.00 51.91 93 LYS A O 1
ATOM 750 N N . GLU A 1 94 ? -14.575 -10.821 24.389 1.00 50.72 94 GLU A N 1
ATOM 751 C CA . GLU A 1 94 ? -15.858 -11.512 24.478 1.00 50.72 94 GLU A CA 1
ATOM 752 C C . GLU A 1 94 ? -16.741 -11.097 23.299 1.00 50.72 94 GLU A C 1
ATOM 754 O O . GLU A 1 94 ? -16.737 -9.943 22.861 1.00 50.72 94 GLU A O 1
ATOM 759 N N . LYS A 1 95 ? -17.448 -12.070 22.722 1.00 44.41 95 LYS A N 1
ATOM 760 C CA . LYS A 1 95 ? -18.358 -11.814 21.610 1.00 44.41 95 LYS A CA 1
ATOM 761 C C . LYS A 1 95 ? -19.468 -10.896 22.115 1.00 44.41 95 LYS A C 1
ATOM 763 O O . LYS A 1 95 ? -20.193 -11.271 23.030 1.00 44.41 95 LYS A O 1
ATOM 768 N N . VAL A 1 96 ? -19.623 -9.729 21.491 1.00 47.66 96 VAL A N 1
ATOM 769 C CA . VAL A 1 96 ? -20.825 -8.908 21.661 1.00 47.66 96 VAL A CA 1
ATOM 770 C C . VAL A 1 96 ? -22.005 -9.746 21.176 1.00 47.66 96 VAL A C 1
ATOM 772 O O . VAL A 1 96 ? -22.111 -10.067 19.993 1.00 47.66 96 VAL A O 1
ATOM 775 N N . VAL A 1 97 ? -22.846 -10.167 22.118 1.00 42.59 97 VAL A N 1
ATOM 776 C CA . VAL A 1 97 ? -24.105 -10.862 21.859 1.00 42.59 97 VAL A CA 1
ATOM 777 C C . VAL A 1 97 ? -25.038 -9.865 21.182 1.00 42.59 97 VAL A C 1
ATOM 779 O O . VAL A 1 97 ? -25.513 -8.922 21.812 1.00 42.59 97 VAL A O 1
ATOM 782 N N . THR A 1 98 ? -25.295 -10.049 19.890 1.00 39.22 98 THR A N 1
ATOM 783 C CA . THR A 1 98 ? -26.362 -9.330 19.194 1.00 39.22 98 THR A CA 1
ATOM 784 C C . THR A 1 98 ? -27.696 -9.820 19.758 1.00 39.22 98 THR A C 1
ATOM 786 O O . THR A 1 98 ? -28.148 -10.921 19.454 1.00 39.22 98 THR A O 1
ATOM 789 N N . GLN A 1 99 ? -28.291 -9.028 20.649 1.00 43.19 99 GLN A N 1
ATOM 790 C CA . GLN A 1 99 ? -29.634 -9.248 21.180 1.00 43.19 99 GLN A CA 1
ATOM 791 C C . GLN A 1 99 ? -30.646 -9.163 20.026 1.00 43.19 99 GLN A C 1
ATOM 793 O O . GLN A 1 99 ? -30.839 -8.103 19.428 1.00 43.19 99 GLN A O 1
ATOM 798 N N . ASN A 1 100 ? -31.276 -10.299 19.715 1.00 39.59 100 ASN A N 1
ATOM 799 C CA . ASN A 1 100 ? -32.421 -10.407 18.816 1.00 39.59 100 ASN A CA 1
ATOM 800 C C . ASN A 1 100 ? -33.540 -9.464 19.281 1.00 39.59 100 ASN A C 1
ATOM 802 O O . ASN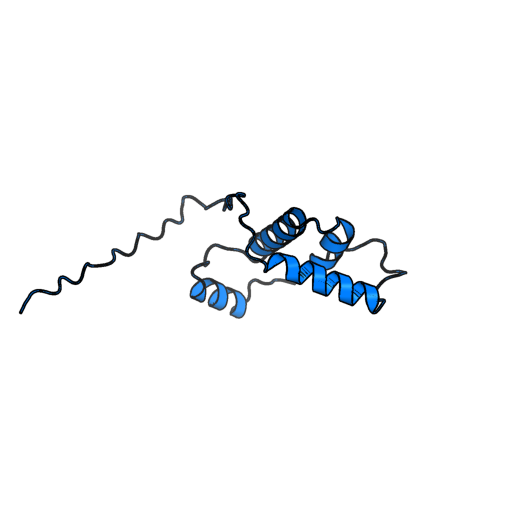 A 1 100 ? -34.205 -9.744 20.279 1.00 39.59 100 ASN A O 1
ATOM 806 N N . HIS A 1 101 ? -33.801 -8.387 18.540 1.00 39.72 101 HIS A N 1
ATOM 807 C CA . HIS A 1 101 ? -35.073 -7.686 18.679 1.00 39.72 101 HIS A CA 1
ATOM 808 C C . HIS A 1 101 ? -36.157 -8.543 18.019 1.00 39.72 101 HIS A C 1
ATOM 810 O O . HIS A 1 101 ? -36.302 -8.566 16.798 1.00 39.72 101 HIS A O 1
ATOM 816 N N . LYS A 1 102 ? -36.903 -9.283 18.848 1.00 45.25 102 LYS A N 1
ATOM 817 C CA . LYS A 1 102 ? -38.224 -9.804 18.487 1.00 45.25 102 LYS A CA 1
ATOM 818 C C . LYS A 1 102 ? -39.116 -8.607 18.159 1.00 45.25 102 LYS A C 1
ATOM 820 O O . LYS A 1 102 ? -39.492 -7.873 19.067 1.00 45.25 102 LYS A O 1
ATOM 825 N N . VAL A 1 103 ? -39.476 -8.426 16.893 1.00 40.47 103 VAL A N 1
ATOM 826 C CA . VAL A 1 103 ? -40.650 -7.620 16.548 1.00 40.47 103 VAL A CA 1
ATOM 827 C C . VAL A 1 103 ? -41.854 -8.551 16.664 1.00 40.47 103 VAL A C 1
ATOM 829 O O . VAL A 1 103 ? -42.028 -9.462 15.859 1.00 40.47 103 VAL A O 1
ATOM 832 N N . VAL A 1 104 ? -42.617 -8.376 17.743 1.00 40.03 104 VAL A N 1
ATOM 833 C CA . VAL A 1 104 ? -43.935 -8.981 17.948 1.00 40.03 104 VAL A CA 1
ATOM 834 C C . VAL A 1 104 ? -44.985 -8.041 17.348 1.00 40.03 104 VAL A C 1
ATOM 836 O O . VAL A 1 104 ? -45.040 -6.881 17.736 1.00 40.03 104 VAL A O 1
ATOM 839 N N . SER A 1 105 ? -45.764 -8.606 16.422 1.00 34.25 105 SER A N 1
ATOM 840 C CA . SER A 1 105 ? -47.171 -8.360 16.052 1.00 34.25 105 SER A CA 1
ATOM 841 C C . SER A 1 105 ? -47.697 -6.944 15.776 1.00 34.25 105 SER A C 1
ATOM 843 O O . SER A 1 105 ? -47.704 -6.084 16.651 1.00 34.25 105 SER A O 1
ATOM 845 N N . LEU A 1 106 ? -48.344 -6.807 14.611 1.00 40.09 106 LEU A N 1
ATOM 846 C CA . LEU A 1 106 ? -49.813 -6.796 14.493 1.00 40.09 106 LEU A CA 1
ATOM 847 C C . LEU A 1 106 ? -50.227 -7.672 13.304 1.00 40.09 106 LEU A C 1
ATOM 849 O O . LEU A 1 106 ? -49.479 -7.664 12.301 1.00 40.09 106 LEU A O 1
#

pLDDT: mean 73.03, std 18.73, range [34.25, 93.31]

Organism: NCBI:txid1034943

InterPro domains:
  IPR002104 Integrase, catalytic domain [PF00589] (6-61)
  IPR011010 DNA breaking-rejoining enzyme, catalytic core [SSF56349] (8-72)
  IPR013762 Integrase-like, catalytic domain superfamily [G3DSA:1.10.443.10] (3-81)

=== Feature glossary ===
Legend for the data blocks above and below:

— What the protein is —

Sequence gives the chain of amino acids in standard one-letter code (A=alanine, C=cysteine, …, Y=tyrosine), read N→C. It is the only feature that is directly encoded by the gene; all structural features are derived from the folded form of this sequence.

The annotation block draws on four external resources. InterPro: which protein families and domains the sequence belongs to. GO: standardized terms for what the protein does, what process it participates in, and where in the cell it acts. CATH: which structural fold it has in the CATH hierarchy. Organism: the species of origin.

— Where its atoms are —

Atomic coordinates in PDBx/mmCIF format — the same representation the Protein Data Bank distributes. Each line of the _atom_site loop places one backbone atom in Cartesian space (units: ångströms, origin: arbitrary).

Six rendered views show the 3D structure from the faces of a cube — i.e. along ±x, ±y, ±z. Rendering representation is drawn randomly per protein from cartoon (secondary-structure ribbons), sticks (backbone bonds), or molecular surface; coloring is either N→C rainbow (blue at the N-terminus through red at the C-terminus) or one color per chain.

— Local backbone conformation —

DSSP 8-state secondary structure assigns each residue one of H (α-helix), G (3₁₀-helix), I (π-helix), E (extended β-strand), B (isolated β-bridge), T (hydrogen-bonded turn), S (bend), or '-' (coil). The assignment is computed from backbone hydrogen-bond geometry via the Kabsch–Sander algorithm.

P-SEA three-state annotation labels each residue as helix, strand, or coil based purely on the geometry of the Cα trace. It serves as a fallback when the full backbone (and thus DSSP) is unavailable.

φ (phi) and ψ (psi) are the two rotatable backbone dihedrals per residue: φ is the C(i-1)–N–Cα–C torsion, ψ is the N–Cα–C–N(i+1) torsion, both in degrees on (−180°, 180°]. α-helical residues cluster near (−60°, −45°); β-strand residues near (−120°, +130°). A Ramachandran plot is simply a scatter of (φ, ψ) for every residue.

— Global shape and packing —

Radius of gyration (Rg) is the root-mean-square distance of Cα atoms from their centroid — a single number for overall size and compactness. A globular domain of N residues has Rg ≈ 2.2·N^0.38 Å; an extended or disordered chain has a much larger Rg. The Cα contact count is the number of residue pairs whose Cα atoms are within 8 Å and are more than four positions apart in sequence — a standard proxy for tertiary packing density. The bounding box is the smallest axis-aligned box enclosing all Cα atoms.

Accessible surface area quantifies burial. A residue with SASA near zero is packed into the hydrophobic core; one with SASA >100 Å² sits on the surface. Computed here via the Shrake–Rupley numerical algorithm with a 1.4 Å probe.

The contact map is a binary N×N matrix image: pixel (i, j) is dark where Cα_i and Cα_j are within 8 Å and |i−j|>4. Because the |i−j|>4 filter removes local helical contacts, off-diagonal stripes parallel to the main diagonal indicate parallel β-sheets; stripes perpendicular to it indicate antiparallel β-sheets. The Ramachandran plot scatters every residue's (φ, ψ) pair against the sterically allowed regions. The PAE heatmap renders the predicted-aligned-error matrix.

— Structural neighborhood —

A 3Di character summarizes, for each residue, the relative orientation of the Cα frame of its nearest spatial neighbor. Because it encodes fold topology rather than chemistry, 3Di alignments detect remote structural similarity that sequence alignment misses.

Structural nearest neighbors (via Foldseek easy-search vs the PDB). Reported per hit: target PDB id, E-value, and alignment TM-score. A TM-score above ~0.5 is the conventional threshold for 'same fold'.

— Confidence and disorder —

For AlphaFold models, the B-factor field carries pLDDT — the model's own estimate of local accuracy on a 0–100 scale. Regions with pLDDT<50 should be treated as essentially unmodeled; they often correspond to intrinsically disordered segments.

B-factor (Debye–Waller factor) reflects atomic displacement in the crystal lattice. It is an experimental observable (units Å²), not a prediction; low values mean the atom is pinned down, high values mean it moves or is heterogeneous across the crystal.

Predicted Aligned Error (PAE) is an AlphaFold confidence matrix: entry (i, j) is the expected error in the position of residue j, in ångströms, when the prediction is superimposed on the true structure at residue i. Low PAE within a block of residues means that block is internally rigid and well-predicted; high PAE between two blocks means their relative placement is uncertain even if each block individually is confident.